Protein AF-A0A8J9TH75-F1 (afdb_monomer_lite)

Secondary structure (DSSP, 8-state):
-HHHHHHHHHHHTT-HHHHHHHHHHHHHHHHTT--SHHHHHHHHHHHHHHHHHHHHTT-HHHHHHHHHHHHHHHHHHHHHHHHTT-HHHHHHHHHHHHHHHHHHHHHHHHHT-HHHHHHHHHHTT-

Sequence (126 aa):
TCLARKAVCNCALQNLDDANRDLEFAVSHLQGNLRTMSDYRQLAECLNNIGCLSYRNGNIELAEAQFTEALECQAIVAQNSLYAGSKYSSHAASINVSVTEGNLGFLGLSKKDYDASVTLFEFAVH

Organism: Phaeodactylum tricornutum (NCBI:txid2850)

InterPro domains:
  IPR011990 Tetratricopeptide-like helical domain superfamily [G3DSA:1.25.40.10] (1-126)
  IPR011990 Tetratricopeptide-like helical domain superfamily [SSF48452] (3-76)

Structure (mmCIF, N/CA/C/O backbone):
data_AF-A0A8J9TH75-F1
#
_entry.id   AF-A0A8J9TH75-F1
#
loop_
_atom_site.group_PDB
_atom_site.id
_atom_site.type_symbol
_atom_site.label_atom_id
_atom_site.label_alt_id
_atom_site.label_comp_id
_atom_site.label_asym_id
_atom_site.label_entity_id
_atom_site.label_seq_id
_atom_site.pdbx_PDB_ins_code
_atom_site.Cartn_x
_atom_site.Cartn_y
_atom_site.Cartn_z
_atom_site.occupancy
_atom_site.B_iso_or_equiv
_atom_site.auth_seq_id
_atom_site.auth_comp_id
_atom_site.auth_asym_id
_atom_site.auth_atom_id
_atom_site.pdbx_PDB_model_num
ATOM 1 N N . THR A 1 1 ? 10.998 -7.290 -5.081 1.00 47.50 1 THR A N 1
ATOM 2 C CA . THR A 1 1 ? 10.181 -8.533 -5.037 1.00 47.50 1 THR A CA 1
ATOM 3 C C . THR A 1 1 ? 10.332 -9.362 -3.762 1.00 47.50 1 THR A C 1
ATOM 5 O O . THR A 1 1 ? 9.378 -10.048 -3.419 1.00 47.50 1 THR A O 1
ATOM 8 N N . CYS A 1 2 ? 11.462 -9.337 -3.037 1.00 53.12 2 CYS A N 1
ATOM 9 C CA . CYS A 1 2 ? 11.637 -10.179 -1.838 1.00 53.12 2 CYS A CA 1
ATOM 10 C C . CYS A 1 2 ? 10.954 -9.618 -0.567 1.00 53.12 2 CYS A C 1
ATOM 12 O O . CYS A 1 2 ? 10.321 -10.372 0.163 1.00 53.12 2 CYS A O 1
ATOM 14 N N . LEU A 1 3 ? 11.008 -8.300 -0.327 1.00 53.25 3 LEU A N 1
ATOM 15 C CA . LEU A 1 3 ? 10.578 -7.702 0.951 1.00 53.25 3 LEU A CA 1
ATOM 16 C C . LEU A 1 3 ? 9.053 -7.630 1.135 1.00 53.25 3 LEU A C 1
ATOM 18 O O . LEU A 1 3 ? 8.570 -8.032 2.185 1.00 53.25 3 LEU A O 1
ATOM 22 N N . ALA A 1 4 ? 8.282 -7.241 0.112 1.00 49.94 4 ALA A N 1
ATOM 23 C CA . ALA A 1 4 ? 6.814 -7.201 0.204 1.00 49.94 4 ALA A CA 1
ATOM 24 C C . ALA A 1 4 ? 6.201 -8.594 0.461 1.00 49.94 4 ALA A C 1
ATOM 26 O O . ALA A 1 4 ? 5.362 -8.757 1.342 1.00 49.94 4 ALA A O 1
ATOM 27 N N . ARG A 1 5 ? 6.683 -9.639 -0.233 1.00 51.88 5 ARG A N 1
ATOM 28 C CA . ARG A 1 5 ? 6.249 -11.028 0.023 1.00 51.88 5 ARG A CA 1
ATOM 29 C C . ARG A 1 5 ? 6.706 -11.529 1.395 1.00 51.88 5 ARG A C 1
ATOM 31 O O . ARG A 1 5 ? 5.948 -12.227 2.059 1.00 51.88 5 ARG A O 1
ATOM 38 N N . LYS A 1 6 ? 7.915 -11.161 1.839 1.00 55.28 6 LYS A N 1
ATOM 39 C CA . LYS A 1 6 ? 8.432 -11.503 3.175 1.00 55.28 6 LYS A CA 1
ATOM 40 C C . LYS A 1 6 ? 7.617 -10.835 4.289 1.00 55.28 6 LYS A C 1
ATOM 42 O O . LYS A 1 6 ? 7.329 -11.487 5.286 1.00 55.28 6 LYS A O 1
ATOM 47 N N . ALA A 1 7 ? 7.179 -9.593 4.094 1.00 55.97 7 ALA A N 1
ATOM 48 C CA . ALA A 1 7 ? 6.315 -8.882 5.029 1.00 55.97 7 ALA A CA 1
ATOM 49 C C . ALA A 1 7 ? 4.934 -9.539 5.159 1.00 55.97 7 ALA A C 1
ATOM 51 O O . ALA A 1 7 ? 4.473 -9.752 6.275 1.00 55.97 7 ALA A O 1
ATOM 52 N N . VAL A 1 8 ? 4.320 -9.965 4.047 1.00 57.97 8 VAL A N 1
ATOM 53 C CA . VAL A 1 8 ? 3.067 -10.747 4.075 1.00 57.97 8 VAL A CA 1
ATOM 54 C C . VAL A 1 8 ? 3.249 -12.057 4.856 1.00 57.97 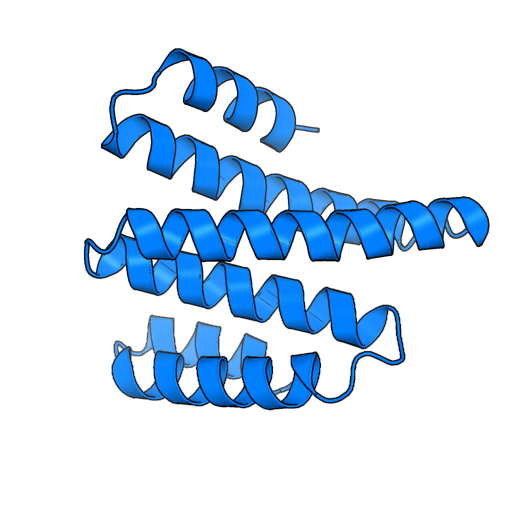8 VAL A C 1
ATOM 56 O O . VAL A 1 8 ? 2.397 -12.412 5.671 1.00 57.97 8 VAL A O 1
ATOM 59 N N . CYS A 1 9 ? 4.383 -12.748 4.685 1.00 53.38 9 CYS A N 1
ATOM 60 C CA . CYS A 1 9 ? 4.707 -13.941 5.473 1.00 53.38 9 CYS A CA 1
ATOM 61 C C . CYS A 1 9 ? 4.920 -13.631 6.967 1.00 53.38 9 CYS A C 1
ATOM 63 O O . CYS A 1 9 ? 4.433 -14.376 7.811 1.00 53.38 9 CYS A O 1
ATOM 65 N N . ASN A 1 10 ? 5.595 -12.533 7.317 1.00 54.34 10 ASN A N 1
ATOM 66 C CA . ASN A 1 10 ? 5.811 -12.142 8.716 1.00 54.34 10 ASN A CA 1
ATOM 67 C C . ASN A 1 10 ? 4.513 -11.683 9.404 1.00 54.34 10 ASN A C 1
ATOM 69 O O . ASN A 1 10 ? 4.292 -12.022 10.567 1.00 54.34 10 ASN A O 1
ATOM 73 N N . CYS A 1 11 ? 3.610 -11.017 8.673 1.00 53.75 11 CYS A N 1
ATOM 74 C CA . CYS A 1 11 ? 2.246 -10.733 9.126 1.00 53.75 11 CYS A CA 1
ATOM 75 C C . CYS A 1 11 ? 1.488 -12.018 9.487 1.00 53.75 11 CYS A C 1
ATOM 77 O O . CYS A 1 11 ? 0.804 -12.058 10.510 1.00 53.75 11 CYS A O 1
ATOM 79 N N . ALA A 1 12 ? 1.636 -13.074 8.677 1.00 54.62 12 ALA A N 1
ATOM 80 C CA . ALA A 1 12 ? 1.032 -14.381 8.933 1.00 54.62 12 ALA A CA 1
ATOM 81 C C . ALA A 1 12 ? 1.679 -15.131 10.116 1.00 54.62 12 ALA A C 1
ATOM 83 O O . ALA A 1 12 ? 1.019 -15.947 10.754 1.00 54.62 12 ALA A O 1
ATOM 84 N N . LEU A 1 13 ? 2.940 -14.82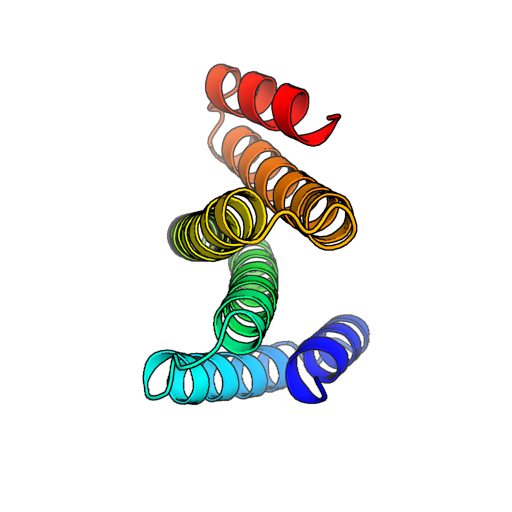9 10.443 1.00 55.97 13 LEU A N 1
ATOM 85 C CA . LEU A 1 13 ? 3.687 -15.409 11.568 1.00 55.97 13 LEU A CA 1
ATOM 86 C C . LEU A 1 13 ? 3.551 -14.613 12.884 1.00 55.97 13 LEU A C 1
ATOM 88 O O . LEU A 1 13 ? 4.254 -14.918 13.840 1.00 55.97 13 LEU A O 1
ATOM 92 N N . GLN A 1 14 ? 2.663 -13.610 12.948 1.00 62.81 14 GLN A N 1
ATOM 93 C CA . GLN A 1 14 ? 2.454 -12.704 14.097 1.00 62.81 14 GLN A CA 1
ATOM 94 C C . GLN A 1 14 ? 3.665 -11.837 14.503 1.00 62.81 14 GLN A C 1
ATOM 96 O O . GLN A 1 14 ? 3.590 -11.116 15.496 1.00 62.81 14 GLN A O 1
ATOM 101 N N . ASN A 1 15 ? 4.734 -11.800 13.705 1.00 68.00 15 ASN A N 1
ATOM 102 C CA . ASN A 1 15 ? 5.896 -10.936 13.942 1.00 68.00 15 ASN A CA 1
ATOM 103 C C . ASN A 1 15 ? 5.671 -9.557 13.299 1.00 68.00 15 ASN A C 1
ATOM 105 O O . ASN A 1 15 ? 6.297 -9.205 12.297 1.00 68.00 15 ASN A O 1
ATOM 109 N N . LEU A 1 16 ? 4.713 -8.801 13.844 1.00 67.81 16 LEU A N 1
ATOM 110 C CA . LEU A 1 16 ? 4.236 -7.540 13.257 1.00 67.81 16 LEU A CA 1
ATOM 111 C C . LEU A 1 16 ? 5.289 -6.425 13.299 1.00 67.81 16 LEU A C 1
ATOM 113 O O . LEU A 1 16 ? 5.370 -5.640 12.357 1.00 67.81 16 LEU A O 1
ATOM 117 N N . ASP A 1 17 ? 6.131 -6.398 14.334 1.00 70.75 17 ASP A N 1
ATOM 118 C CA . ASP A 1 17 ? 7.191 -5.392 14.480 1.00 70.75 17 ASP A CA 1
ATOM 119 C C . ASP A 1 17 ? 8.309 -5.578 13.445 1.00 70.75 17 ASP A C 1
ATOM 121 O O . ASP A 1 17 ? 8.765 -4.614 12.828 1.00 70.75 17 ASP A O 1
ATOM 125 N N . ASP A 1 18 ? 8.715 -6.827 13.197 1.00 72.25 18 ASP A N 1
ATOM 126 C CA . ASP A 1 18 ? 9.712 -7.144 12.170 1.00 72.25 18 ASP A CA 1
ATOM 127 C C . ASP A 1 18 ? 9.153 -6.912 10.760 1.00 72.25 18 ASP A C 1
ATOM 129 O O . ASP A 1 18 ? 9.870 -6.435 9.881 1.00 72.25 18 ASP A O 1
ATOM 133 N N . ALA A 1 19 ? 7.863 -7.203 10.541 1.00 71.56 19 ALA A N 1
ATOM 134 C CA . ALA A 1 19 ? 7.183 -6.896 9.285 1.00 71.56 19 ALA A CA 1
ATOM 135 C C . ALA A 1 19 ? 7.142 -5.384 9.016 1.00 71.56 19 ALA A C 1
ATOM 137 O O . ALA A 1 19 ? 7.488 -4.964 7.912 1.00 71.56 19 ALA A O 1
ATOM 138 N N . ASN A 1 20 ? 6.780 -4.571 10.016 1.00 73.94 20 ASN A N 1
ATOM 139 C CA . ASN A 1 20 ? 6.777 -3.113 9.891 1.00 73.94 20 ASN A CA 1
ATOM 140 C C . ASN A 1 20 ? 8.178 -2.571 9.601 1.00 73.94 20 ASN A C 1
ATOM 142 O O . ASN A 1 20 ? 8.342 -1.800 8.661 1.00 73.94 20 ASN A O 1
ATOM 146 N N . ARG A 1 21 ? 9.202 -3.026 10.333 1.00 81.19 21 ARG A N 1
ATOM 147 C CA . ARG A 1 21 ? 10.586 -2.581 10.109 1.00 81.19 21 ARG A CA 1
ATOM 148 C C . ARG A 1 21 ? 11.081 -2.910 8.697 1.00 81.19 21 ARG A C 1
ATOM 150 O O . ARG A 1 21 ? 11.691 -2.061 8.048 1.00 81.19 21 ARG A O 1
ATOM 157 N N . ASP A 1 22 ? 10.819 -4.127 8.217 1.00 78.75 22 ASP A N 1
ATOM 158 C CA . ASP A 1 22 ? 11.203 -4.546 6.863 1.00 78.75 22 ASP A CA 1
ATOM 159 C C . ASP A 1 22 ? 10.475 -3.712 5.787 1.00 78.75 22 ASP A C 1
ATOM 161 O O . ASP A 1 22 ? 11.070 -3.369 4.760 1.00 78.75 22 ASP A O 1
ATOM 165 N N . LEU A 1 23 ? 9.200 -3.372 6.016 1.00 80.25 23 LEU A N 1
ATOM 166 C CA . LEU A 1 23 ? 8.393 -2.548 5.111 1.00 80.25 23 LEU A CA 1
ATOM 167 C C . LEU A 1 23 ? 8.838 -1.081 5.098 1.00 80.25 23 LEU A C 1
ATOM 169 O O . LEU A 1 23 ? 9.021 -0.528 4.018 1.00 80.25 23 LEU A O 1
ATOM 173 N N . GLU A 1 24 ? 9.067 -0.466 6.258 1.00 83.94 24 GLU A N 1
ATOM 174 C CA . GLU A 1 24 ? 9.566 0.913 6.370 1.00 83.94 24 GLU A CA 1
ATOM 175 C C . GLU A 1 24 ? 10.927 1.073 5.683 1.00 83.94 24 GLU A C 1
ATOM 177 O O . GLU A 1 24 ? 11.151 2.024 4.929 1.00 83.94 24 GLU A O 1
ATOM 182 N N . PHE A 1 25 ? 11.822 0.097 5.869 1.00 84.56 25 PHE A N 1
ATOM 183 C CA . PHE A 1 25 ? 13.105 0.069 5.173 1.00 84.56 25 PHE A CA 1
ATOM 184 C C . PHE A 1 25 ? 12.927 -0.018 3.650 1.00 84.56 25 PHE A C 1
ATOM 186 O O . PHE A 1 25 ? 13.594 0.701 2.900 1.00 84.56 25 PHE A O 1
ATOM 193 N N . ALA A 1 26 ? 12.010 -0.871 3.178 1.00 81.50 26 ALA A N 1
ATOM 194 C CA . ALA A 1 26 ? 11.713 -1.002 1.755 1.00 81.50 26 ALA A CA 1
ATOM 195 C C . ALA A 1 26 ? 11.138 0.294 1.160 1.00 81.50 26 ALA A C 1
ATOM 197 O O . ALA A 1 26 ? 11.582 0.711 0.090 1.00 81.50 26 ALA A O 1
ATOM 198 N N . VAL A 1 27 ? 10.199 0.945 1.857 1.00 85.31 27 VAL A N 1
ATOM 199 C CA . VAL A 1 27 ? 9.605 2.228 1.446 1.00 85.31 27 VAL A CA 1
ATOM 200 C C . VAL A 1 27 ? 10.672 3.311 1.353 1.00 85.31 27 VAL A C 1
ATOM 202 O O . VAL A 1 27 ? 10.795 3.936 0.303 1.00 85.31 27 VAL A O 1
ATOM 205 N N . SER A 1 28 ? 11.504 3.473 2.386 1.00 87.00 28 SER A N 1
ATOM 206 C CA . SER A 1 28 ? 12.579 4.474 2.399 1.00 87.00 28 SER A CA 1
ATOM 207 C C . SER A 1 28 ? 13.553 4.290 1.229 1.00 87.00 28 SER A C 1
ATOM 209 O O . SER A 1 28 ? 13.904 5.251 0.539 1.00 87.00 28 SER A O 1
ATOM 211 N N . HIS A 1 29 ? 13.941 3.044 0.940 1.00 84.69 29 HIS A N 1
ATOM 212 C CA . HIS A 1 29 ? 14.814 2.743 -0.191 1.00 84.69 29 HIS A CA 1
ATOM 213 C C . HIS A 1 29 ? 14.138 3.015 -1.545 1.00 84.69 29 HIS A C 1
ATOM 215 O O . HIS A 1 29 ? 14.784 3.521 -2.465 1.00 84.69 29 HIS A O 1
ATOM 221 N N . LEU A 1 30 ? 12.854 2.669 -1.690 1.00 83.06 30 LEU A N 1
ATOM 222 C CA . LEU A 1 30 ? 12.098 2.878 -2.926 1.00 83.06 30 LEU A CA 1
ATOM 223 C C . LEU A 1 30 ? 11.849 4.363 -3.188 1.00 83.06 30 LEU A C 1
ATOM 225 O O . LEU A 1 30 ? 12.177 4.822 -4.276 1.00 83.06 30 LEU A O 1
ATOM 229 N N . GLN A 1 31 ? 11.366 5.124 -2.201 1.00 83.62 31 GLN A N 1
ATOM 230 C CA . GLN A 1 31 ? 11.142 6.571 -2.315 1.00 83.62 31 GLN A CA 1
ATOM 231 C C . GLN A 1 31 ? 12.434 7.325 -2.671 1.00 83.62 31 GLN A C 1
ATOM 233 O O . GLN A 1 31 ? 12.407 8.250 -3.480 1.00 83.62 31 GLN A O 1
ATOM 238 N N . GLY A 1 32 ? 13.587 6.889 -2.149 1.00 81.19 32 GLY A N 1
ATOM 239 C CA . GLY A 1 32 ? 14.893 7.453 -2.506 1.00 81.19 32 GLY A CA 1
ATOM 240 C C . GLY A 1 32 ? 15.396 7.108 -3.917 1.00 81.19 32 GLY A C 1
ATOM 241 O O . GLY A 1 32 ? 16.394 7.676 -4.359 1.00 81.19 32 GLY A O 1
ATOM 242 N N . ASN A 1 33 ? 14.756 6.173 -4.632 1.00 80.44 33 ASN A N 1
ATOM 243 C CA . ASN A 1 33 ? 15.221 5.660 -5.926 1.00 80.44 33 ASN A CA 1
ATOM 244 C C . ASN A 1 33 ? 14.072 5.256 -6.877 1.00 80.44 33 ASN A C 1
ATOM 246 O O . ASN A 1 33 ? 14.167 4.250 -7.581 1.00 80.44 33 ASN A O 1
ATOM 250 N N . LEU A 1 34 ? 13.002 6.051 -6.958 1.00 84.62 34 LEU A N 1
ATOM 251 C CA . LEU A 1 34 ? 11.922 5.824 -7.928 1.00 84.62 34 LEU A CA 1
ATOM 252 C C . LEU A 1 34 ? 12.421 6.080 -9.358 1.00 84.62 34 LEU A C 1
ATOM 254 O O . LEU A 1 34 ? 12.571 7.225 -9.782 1.00 84.62 34 LEU A O 1
ATOM 258 N N . ARG A 1 35 ? 12.704 5.008 -10.110 1.00 82.69 35 ARG A N 1
ATOM 259 C CA . ARG A 1 35 ? 13.241 5.099 -11.483 1.00 82.69 35 ARG A CA 1
ATOM 260 C C . ARG A 1 35 ? 12.383 4.383 -12.512 1.00 82.69 35 ARG A C 1
ATOM 262 O O . ARG A 1 35 ? 12.408 4.737 -13.687 1.00 82.69 35 ARG A O 1
ATOM 269 N N . THR A 1 36 ? 11.647 3.362 -12.092 1.00 85.38 36 THR A N 1
ATOM 270 C CA . THR A 1 36 ? 10.889 2.485 -12.983 1.00 85.38 36 THR A CA 1
ATOM 271 C C . THR A 1 36 ? 9.458 2.305 -12.493 1.00 85.38 36 THR A C 1
ATOM 273 O O . THR A 1 36 ? 9.176 2.390 -11.301 1.00 85.38 36 THR A O 1
ATOM 276 N N . MET A 1 37 ? 8.539 1.958 -13.398 1.00 84.75 37 MET A N 1
ATOM 277 C CA . MET A 1 37 ? 7.164 1.589 -13.020 1.00 84.75 37 MET A CA 1
ATOM 278 C C . MET A 1 37 ? 7.112 0.369 -12.086 1.00 84.75 37 MET A C 1
ATOM 280 O O . MET A 1 37 ? 6.156 0.196 -11.334 1.00 84.75 37 MET A O 1
ATOM 284 N N . SER A 1 38 ? 8.153 -0.471 -12.103 1.00 83.31 38 SER A N 1
ATOM 285 C CA . SER A 1 38 ? 8.296 -1.568 -11.146 1.00 83.31 38 SER A CA 1
ATOM 286 C C . SER A 1 38 ? 8.563 -1.063 -9.728 1.00 83.31 38 SER A C 1
ATOM 288 O O . SER A 1 38 ? 8.155 -1.720 -8.772 1.00 83.31 38 SER A O 1
ATOM 290 N N . ASP A 1 39 ? 9.232 0.078 -9.570 1.00 85.25 39 ASP A N 1
ATOM 291 C CA . ASP A 1 39 ? 9.501 0.670 -8.256 1.00 85.25 39 ASP A CA 1
ATOM 292 C C . ASP A 1 39 ? 8.215 1.246 -7.667 1.00 85.25 39 ASP A C 1
ATOM 294 O O . ASP A 1 39 ? 7.879 0.925 -6.533 1.00 85.25 39 ASP A O 1
ATOM 298 N N . TYR A 1 40 ? 7.427 1.966 -8.474 1.00 85.69 40 TYR A N 1
ATOM 299 C CA . TYR A 1 40 ? 6.101 2.457 -8.074 1.00 85.69 40 TYR A CA 1
ATOM 300 C C . TYR A 1 40 ? 5.148 1.323 -7.679 1.00 85.69 40 TYR A C 1
ATOM 302 O O . TYR A 1 40 ? 4.465 1.418 -6.663 1.00 85.69 40 TYR A O 1
ATOM 310 N N . ARG A 1 41 ? 5.131 0.214 -8.433 1.00 84.12 41 ARG A N 1
ATOM 311 C CA . ARG A 1 41 ? 4.311 -0.956 -8.075 1.00 84.12 41 ARG A CA 1
ATOM 312 C C . ARG A 1 41 ? 4.739 -1.566 -6.738 1.00 84.12 41 ARG A C 1
ATOM 314 O O . ARG A 1 41 ? 3.890 -1.884 -5.915 1.00 84.12 41 ARG A O 1
ATOM 321 N N . GLN A 1 42 ? 6.044 -1.722 -6.523 1.00 84.50 42 GLN A N 1
ATOM 322 C CA . GLN A 1 42 ? 6.572 -2.272 -5.271 1.00 84.50 42 GLN A CA 1
ATOM 323 C C . GLN A 1 42 ? 6.328 -1.337 -4.085 1.00 84.50 42 GLN A C 1
ATOM 325 O O . GLN A 1 42 ? 6.050 -1.817 -2.988 1.00 84.50 42 GLN A O 1
ATOM 330 N N . LEU A 1 43 ? 6.408 -0.024 -4.305 1.00 87.62 43 LEU A N 1
ATOM 331 C CA . LEU A 1 43 ? 6.105 0.978 -3.293 1.00 87.62 43 LEU A CA 1
ATOM 332 C C . LEU A 1 43 ? 4.632 0.886 -2.884 1.00 87.62 43 LEU A C 1
ATOM 334 O O . LEU A 1 43 ? 4.354 0.723 -1.700 1.00 87.62 43 LEU A O 1
ATOM 338 N N . ALA A 1 44 ? 3.709 0.850 -3.850 1.00 87.56 44 ALA A N 1
ATOM 339 C CA . ALA A 1 44 ? 2.280 0.690 -3.583 1.00 87.56 44 ALA A CA 1
ATOM 340 C C . ALA A 1 44 ? 1.959 -0.573 -2.764 1.00 87.56 44 ALA A C 1
ATOM 342 O O . ALA A 1 44 ? 1.167 -0.522 -1.828 1.00 87.56 44 ALA A O 1
ATOM 343 N N . GLU A 1 45 ? 2.592 -1.709 -3.078 1.00 85.12 45 GLU A N 1
ATOM 344 C CA . GLU A 1 45 ? 2.428 -2.946 -2.302 1.00 85.12 45 GLU A CA 1
ATOM 345 C C . GLU A 1 45 ? 2.929 -2.798 -0.857 1.00 85.12 45 GLU A C 1
ATOM 347 O O . GLU A 1 45 ? 2.286 -3.286 0.074 1.00 85.12 45 GLU A O 1
ATOM 352 N N . CYS A 1 46 ? 4.068 -2.128 -0.651 1.00 85.19 46 CYS A N 1
ATOM 353 C CA . CYS A 1 46 ? 4.603 -1.905 0.692 1.00 85.19 46 CYS A CA 1
ATOM 354 C C . CYS A 1 46 ? 3.689 -0.985 1.507 1.00 85.19 46 CYS A C 1
ATOM 356 O O . CYS A 1 46 ? 3.332 -1.336 2.628 1.00 85.19 46 CYS A O 1
ATOM 358 N N . LEU A 1 47 ? 3.255 0.131 0.920 1.00 89.75 47 LEU A N 1
ATOM 359 C CA . LEU A 1 47 ? 2.341 1.091 1.540 1.00 89.75 47 LEU A CA 1
ATOM 360 C C . LEU A 1 47 ? 1.006 0.429 1.919 1.00 89.75 47 LEU A C 1
ATOM 362 O O . LEU A 1 47 ? 0.543 0.578 3.045 1.00 89.75 47 LEU A O 1
ATOM 366 N N . ASN A 1 48 ? 0.434 -0.403 1.042 1.00 87.44 48 ASN A N 1
ATOM 367 C CA . ASN A 1 48 ? -0.802 -1.132 1.341 1.00 87.44 48 ASN A CA 1
ATOM 368 C C . ASN A 1 48 ? -0.633 -2.082 2.546 1.00 87.44 48 ASN A C 1
ATOM 370 O O . ASN A 1 48 ? -1.493 -2.162 3.421 1.00 87.44 48 ASN A O 1
ATOM 374 N N . ASN A 1 49 ? 0.511 -2.765 2.647 1.00 85.00 49 ASN A N 1
ATOM 375 C CA . ASN A 1 49 ? 0.801 -3.630 3.792 1.00 85.00 49 ASN A CA 1
ATOM 376 C C . ASN A 1 49 ? 1.000 -2.839 5.098 1.00 85.00 49 ASN A C 1
ATOM 378 O O . ASN A 1 49 ? 0.493 -3.264 6.139 1.00 85.00 49 ASN A O 1
ATOM 382 N N . ILE A 1 50 ? 1.685 -1.689 5.055 1.00 88.12 50 ILE A N 1
ATOM 383 C CA . ILE A 1 50 ? 1.821 -0.790 6.216 1.00 88.12 50 ILE A CA 1
ATOM 384 C C . ILE A 1 50 ? 0.447 -0.247 6.624 1.00 88.12 50 ILE A C 1
ATOM 386 O O . ILE A 1 50 ? 0.143 -0.190 7.816 1.00 88.12 50 ILE A O 1
ATOM 390 N N . GLY A 1 51 ? -0.413 0.093 5.660 1.00 87.75 51 GLY A N 1
ATOM 391 C CA . GLY A 1 51 ? -1.786 0.523 5.913 1.00 87.75 51 GLY A CA 1
ATOM 392 C C . GLY A 1 51 ? -2.595 -0.540 6.658 1.00 87.75 51 GLY A C 1
ATOM 393 O O . GLY A 1 51 ? -3.185 -0.255 7.700 1.00 87.75 51 GLY A O 1
ATOM 394 N N . CYS A 1 52 ? -2.530 -1.799 6.213 1.00 84.75 52 CYS A N 1
ATOM 395 C CA . CYS A 1 52 ? -3.156 -2.930 6.904 1.00 84.75 52 CYS A CA 1
ATOM 396 C C . CYS A 1 52 ? -2.628 -3.121 8.335 1.00 84.75 52 CYS A C 1
ATOM 398 O O . CYS A 1 52 ? -3.410 -3.363 9.258 1.00 84.75 52 CYS A O 1
ATOM 400 N N . LEU A 1 53 ? -1.312 -3.018 8.543 1.00 84.19 53 LEU A N 1
ATOM 401 C CA . LEU A 1 53 ? -0.703 -3.121 9.874 1.00 84.19 53 LEU A CA 1
ATOM 402 C C . LEU A 1 53 ? -1.119 -1.959 10.784 1.00 84.19 53 LEU A C 1
ATOM 404 O O . LEU A 1 53 ? -1.470 -2.178 11.942 1.00 84.19 53 LEU A O 1
ATOM 408 N N . SER A 1 54 ? -1.160 -0.743 10.244 1.00 85.88 54 SER A N 1
ATOM 409 C CA . SER A 1 54 ? -1.592 0.464 10.954 1.00 85.88 54 SER A CA 1
ATOM 410 C C . SER A 1 54 ? -3.055 0.371 11.373 1.00 85.88 54 SER A C 1
ATOM 412 O O . SER A 1 54 ? -3.372 0.624 12.534 1.00 85.88 54 SER A O 1
ATOM 414 N N . TYR A 1 55 ? -3.926 -0.097 10.476 1.00 83.25 55 TYR A N 1
ATOM 415 C CA . TYR A 1 55 ? -5.334 -0.349 10.772 1.00 83.25 55 TYR A CA 1
ATOM 416 C C . TYR A 1 55 ? -5.496 -1.373 11.901 1.00 83.25 55 TYR A C 1
ATOM 418 O O . TYR A 1 55 ? -6.226 -1.133 12.862 1.00 83.25 55 TYR A O 1
ATOM 426 N N . ARG A 1 56 ? -4.758 -2.490 11.840 1.00 82.38 56 ARG A N 1
ATOM 427 C CA . ARG A 1 56 ? -4.767 -3.513 12.900 1.00 82.38 56 ARG A CA 1
ATOM 428 C C . ARG A 1 56 ? -4.274 -2.992 14.248 1.00 82.38 56 ARG A C 1
ATOM 430 O O . ARG A 1 56 ? -4.751 -3.467 15.275 1.00 82.38 56 ARG A O 1
ATOM 437 N N . ASN A 1 57 ? -3.357 -2.030 14.241 1.00 83.50 57 ASN A N 1
ATOM 438 C CA . ASN A 1 57 ? -2.860 -1.368 15.445 1.00 83.50 57 ASN A CA 1
ATOM 439 C C . ASN A 1 57 ? -3.764 -0.215 15.922 1.00 83.50 57 ASN A C 1
ATOM 441 O O . ASN A 1 57 ? -3.443 0.426 16.918 1.00 83.50 57 ASN A O 1
ATOM 445 N N . GLY A 1 58 ? -4.886 0.052 15.243 1.00 86.31 58 GLY A N 1
ATOM 446 C CA . GLY A 1 58 ? -5.818 1.129 15.587 1.00 86.31 58 GLY A CA 1
ATOM 447 C C . GLY A 1 58 ? -5.382 2.524 15.126 1.00 86.31 58 GLY A C 1
ATOM 448 O O . GLY A 1 58 ? -6.068 3.497 15.424 1.00 86.31 58 GLY A O 1
ATOM 449 N N . ASN A 1 59 ? -4.284 2.633 14.374 1.00 90.44 59 ASN A N 1
ATOM 450 C CA . ASN A 1 59 ? -3.781 3.890 13.819 1.00 90.44 59 ASN A CA 1
ATOM 451 C C . ASN A 1 59 ? -4.485 4.186 12.490 1.00 90.44 59 ASN A C 1
ATOM 453 O O . ASN A 1 59 ? -3.919 4.001 11.408 1.00 90.44 59 ASN A O 1
ATOM 457 N N . ILE A 1 60 ? -5.746 4.602 12.580 1.00 88.31 60 ILE A N 1
ATOM 458 C CA . ILE A 1 60 ? -6.638 4.787 11.430 1.00 88.31 60 ILE A CA 1
ATOM 459 C C . ILE A 1 60 ? -6.132 5.889 10.489 1.00 88.31 60 ILE A C 1
ATOM 461 O O . ILE A 1 60 ? -6.156 5.718 9.273 1.00 88.31 60 ILE A O 1
ATOM 465 N N . GLU A 1 61 ? -5.625 6.993 11.028 1.00 90.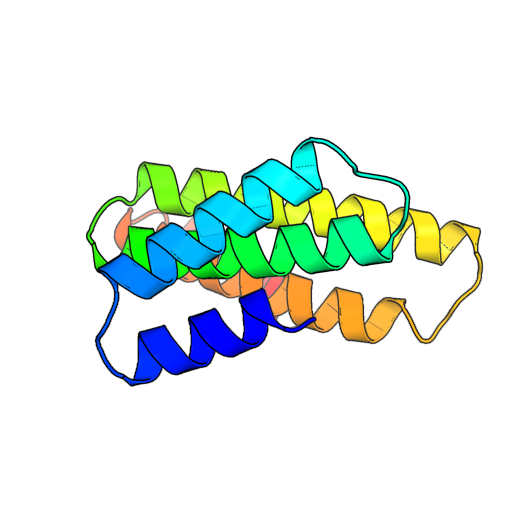88 61 GLU A N 1
ATOM 466 C CA . GLU A 1 61 ? -5.121 8.127 10.246 1.00 90.88 61 GLU A CA 1
ATOM 467 C C . GLU A 1 61 ? -3.877 7.737 9.446 1.00 90.88 61 GLU A C 1
ATOM 469 O O . GLU A 1 61 ? -3.736 8.092 8.276 1.00 90.88 61 GLU A O 1
ATOM 474 N N . LEU A 1 62 ? -2.986 6.953 10.062 1.00 88.75 62 LEU A N 1
ATOM 475 C CA . LEU A 1 62 ? -1.810 6.441 9.371 1.00 88.75 62 LEU A CA 1
ATOM 476 C C . LEU A 1 62 ? -2.226 5.459 8.277 1.00 88.75 62 LEU A C 1
ATOM 478 O O . LEU A 1 62 ? -1.733 5.562 7.160 1.00 88.75 62 LEU A O 1
ATOM 482 N N . ALA A 1 63 ? -3.156 4.547 8.565 1.00 87.31 63 ALA A N 1
ATOM 483 C CA . ALA A 1 63 ? -3.639 3.588 7.577 1.00 87.31 63 ALA A CA 1
ATOM 484 C C . ALA A 1 63 ? -4.207 4.277 6.328 1.00 87.31 63 ALA A C 1
ATOM 486 O O . ALA A 1 63 ? -3.844 3.918 5.211 1.00 87.31 63 ALA A O 1
ATOM 487 N N . GLU A 1 64 ? -5.029 5.309 6.516 1.00 89.56 64 GLU A N 1
ATOM 488 C CA . GLU A 1 64 ? -5.577 6.112 5.422 1.00 89.56 64 GLU A CA 1
ATOM 489 C C . GLU A 1 64 ? -4.491 6.785 4.583 1.00 89.56 64 GLU A C 1
ATOM 491 O O . GLU A 1 64 ? -4.536 6.710 3.354 1.00 89.56 64 GLU A O 1
ATOM 496 N N . ALA A 1 65 ? -3.498 7.403 5.231 1.00 92.94 65 ALA A N 1
ATOM 497 C CA . ALA A 1 65 ? -2.396 8.053 4.530 1.00 92.94 65 ALA A CA 1
ATOM 498 C C . ALA A 1 65 ? -1.621 7.052 3.658 1.00 92.94 65 ALA A C 1
ATOM 500 O O . ALA A 1 65 ? -1.353 7.325 2.490 1.00 92.94 65 ALA A O 1
ATOM 501 N N . GLN A 1 66 ? -1.332 5.862 4.196 1.00 92.81 66 GLN A N 1
ATOM 502 C CA . GLN A 1 66 ? -0.613 4.815 3.470 1.00 92.81 66 GLN A CA 1
ATOM 503 C C . GLN A 1 66 ? -1.431 4.245 2.301 1.00 92.81 66 GLN A C 1
ATOM 505 O O . GLN A 1 66 ? -0.894 4.042 1.213 1.00 92.81 66 GLN A O 1
ATOM 510 N N . PHE A 1 67 ? -2.735 4.011 2.482 1.00 88.19 67 PHE A N 1
ATOM 511 C CA . PHE A 1 67 ? -3.594 3.556 1.385 1.00 88.19 67 PHE A CA 1
ATOM 512 C C . PHE A 1 67 ? -3.757 4.617 0.292 1.00 88.19 67 PHE A C 1
ATOM 514 O O . PHE A 1 67 ? -3.767 4.280 -0.891 1.00 88.19 67 PHE A O 1
ATOM 521 N N . THR A 1 68 ? -3.829 5.894 0.667 1.00 91.38 68 THR A N 1
ATOM 522 C CA . THR A 1 68 ? -3.925 7.002 -0.292 1.00 91.38 68 THR A CA 1
ATOM 523 C C . THR A 1 68 ? -2.651 7.119 -1.127 1.00 91.38 68 THR A C 1
ATOM 525 O O . THR A 1 68 ? -2.721 7.148 -2.353 1.00 91.38 68 THR A O 1
ATOM 528 N N . GLU A 1 69 ? -1.475 7.077 -0.494 1.00 92.62 69 GLU A N 1
ATOM 529 C CA . GLU A 1 69 ? -0.192 7.101 -1.212 1.00 92.62 69 GLU A CA 1
ATOM 530 C C . GLU A 1 69 ? -0.021 5.861 -2.118 1.00 92.62 69 GLU A C 1
ATOM 532 O O . GLU A 1 69 ? 0.522 5.942 -3.226 1.00 92.62 69 GLU A O 1
ATOM 537 N N . ALA A 1 70 ? -0.543 4.700 -1.697 1.00 89.69 70 ALA A N 1
ATOM 538 C CA . ALA A 1 70 ? -0.558 3.497 -2.526 1.00 89.69 70 ALA A CA 1
ATOM 539 C C . ALA A 1 70 ? -1.410 3.677 -3.797 1.00 89.69 70 ALA A C 1
ATOM 541 O O . ALA A 1 70 ? -0.963 3.280 -4.879 1.00 89.69 70 ALA A O 1
ATOM 542 N N . LEU A 1 71 ? -2.589 4.306 -3.689 1.00 88.00 71 LEU A N 1
ATOM 543 C CA . LEU A 1 71 ? -3.438 4.633 -4.842 1.00 88.00 71 LEU A CA 1
ATOM 544 C C . LEU A 1 71 ? -2.748 5.600 -5.804 1.00 88.00 71 LEU A C 1
ATOM 546 O O . LEU A 1 71 ? -2.793 5.391 -7.016 1.00 88.00 71 LEU A O 1
ATOM 550 N N . GLU A 1 72 ? -2.060 6.621 -5.294 1.00 90.00 72 GLU A N 1
ATOM 551 C CA . GLU A 1 72 ? -1.308 7.563 -6.132 1.00 90.00 72 GLU A CA 1
ATOM 552 C C . GLU A 1 72 ? -0.215 6.848 -6.939 1.00 90.00 72 GLU A C 1
ATOM 554 O O . GLU A 1 72 ? -0.094 7.036 -8.155 1.00 90.00 72 GLU A O 1
ATOM 559 N N . CYS A 1 73 ? 0.534 5.946 -6.298 1.00 86.88 73 CYS A N 1
ATOM 560 C CA . CYS A 1 73 ? 1.538 5.125 -6.974 1.00 86.88 73 CYS A CA 1
ATOM 561 C C . CYS A 1 73 ? 0.920 4.241 -8.069 1.00 86.88 73 CYS A C 1
ATOM 563 O O . CYS A 1 73 ? 1.470 4.117 -9.168 1.00 86.88 73 CYS A O 1
ATOM 565 N N . GLN A 1 74 ? -0.231 3.628 -7.792 1.00 85.88 74 GLN A N 1
ATOM 566 C CA . GLN A 1 74 ? -0.943 2.790 -8.757 1.00 85.88 74 GLN A CA 1
ATOM 567 C C . GLN A 1 74 ? -1.500 3.615 -9.927 1.00 85.88 74 GLN A C 1
ATOM 569 O O . GLN A 1 74 ? -1.398 3.177 -11.077 1.00 85.88 74 GLN A O 1
ATOM 574 N N . ALA A 1 75 ? -1.993 4.829 -9.671 1.00 84.75 75 ALA A N 1
ATOM 575 C CA . ALA A 1 75 ? -2.452 5.759 -10.698 1.00 84.75 75 ALA A CA 1
ATOM 576 C C . ALA A 1 75 ? -1.316 6.158 -11.654 1.00 84.75 75 ALA A C 1
ATOM 578 O O . ALA A 1 75 ? -1.514 6.169 -12.871 1.00 84.75 75 ALA A O 1
ATOM 579 N N . ILE A 1 76 ? -0.106 6.399 -11.135 1.00 86.06 76 ILE A N 1
ATOM 580 C CA . ILE A 1 76 ? 1.090 6.664 -11.953 1.00 86.06 76 ILE A CA 1
ATOM 581 C C . ILE A 1 76 ? 1.386 5.475 -12.883 1.00 86.06 76 ILE A C 1
ATOM 583 O O . ILE A 1 76 ? 1.601 5.655 -14.086 1.00 86.06 76 ILE A O 1
ATOM 587 N N . VAL A 1 77 ? 1.347 4.247 -12.355 1.00 83.25 77 VAL A N 1
ATOM 588 C CA . VAL A 1 77 ? 1.585 3.019 -13.137 1.00 83.25 77 VAL A CA 1
ATOM 589 C C . VAL A 1 77 ? 0.506 2.809 -14.207 1.00 83.25 77 VAL A C 1
ATOM 591 O O . VAL A 1 77 ? 0.822 2.406 -15.334 1.00 83.25 77 VAL A O 1
ATOM 594 N N . ALA A 1 78 ? -0.758 3.087 -13.879 1.00 77.19 78 ALA A N 1
ATOM 595 C CA . ALA A 1 78 ? -1.883 2.967 -14.801 1.00 77.19 78 ALA A CA 1
ATOM 596 C C . ALA A 1 78 ? -1.785 3.985 -15.945 1.00 77.19 78 ALA A C 1
ATOM 598 O O . ALA A 1 78 ? -1.858 3.602 -17.114 1.00 77.19 78 ALA A O 1
ATOM 599 N N . GLN A 1 79 ? -1.523 5.257 -15.631 1.00 77.62 79 GLN A N 1
ATOM 600 C CA . GLN A 1 79 ? -1.332 6.303 -16.638 1.00 77.62 79 GLN A CA 1
ATOM 601 C C . GLN A 1 79 ? -0.174 5.959 -17.578 1.00 77.62 79 GLN A C 1
ATOM 603 O O . G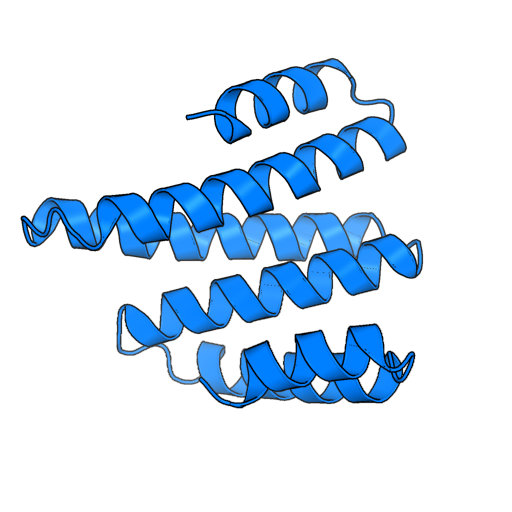LN A 1 79 ? -0.345 5.984 -18.795 1.00 77.62 79 GLN A O 1
ATOM 608 N N . ASN A 1 80 ? 0.979 5.541 -17.044 1.00 76.38 80 ASN A N 1
ATOM 609 C CA . ASN A 1 80 ? 2.122 5.148 -17.872 1.00 76.38 80 ASN A CA 1
ATOM 610 C C . ASN A 1 80 ? 1.799 3.961 -18.800 1.00 76.38 80 ASN A C 1
ATOM 612 O O . ASN A 1 80 ? 2.186 3.954 -19.968 1.00 76.38 80 ASN A O 1
ATOM 616 N N . SER A 1 81 ? 1.029 2.988 -18.308 1.00 68.00 81 SER A N 1
ATOM 617 C CA . SER A 1 81 ? 0.601 1.820 -19.087 1.00 68.00 81 SER A CA 1
ATOM 618 C C . SER A 1 81 ? -0.316 2.176 -20.257 1.00 68.00 81 SER A C 1
ATOM 620 O O . SER A 1 81 ? -0.206 1.561 -21.320 1.00 68.00 81 SER A O 1
ATOM 622 N N . LEU A 1 82 ? -1.187 3.175 -20.075 1.00 64.44 82 LEU A N 1
ATOM 623 C CA . LEU A 1 82 ? -2.061 3.696 -21.129 1.00 64.44 82 LEU A CA 1
ATOM 624 C C . LEU A 1 82 ? -1.249 4.374 -22.239 1.00 64.44 82 LEU A C 1
ATOM 626 O O . LEU A 1 82 ? -1.514 4.132 -23.415 1.00 64.44 82 LEU A O 1
ATOM 630 N N . TYR A 1 83 ? -0.210 5.139 -21.884 1.00 62.19 83 TYR A N 1
ATOM 631 C CA . TYR A 1 83 ? 0.714 5.727 -22.863 1.00 62.19 83 TYR A CA 1
ATOM 632 C C . TYR A 1 83 ? 1.563 4.675 -23.592 1.00 62.19 83 TYR A C 1
ATOM 634 O O . TYR A 1 83 ? 1.864 4.838 -24.772 1.00 62.19 83 TYR A O 1
ATOM 642 N N . ALA A 1 84 ? 1.935 3.586 -22.915 1.00 62.44 84 ALA A N 1
ATOM 643 C CA . ALA A 1 84 ? 2.776 2.528 -23.475 1.00 62.44 84 ALA A CA 1
ATOM 644 C C . ALA A 1 84 ? 2.006 1.454 -24.278 1.00 62.44 84 ALA A C 1
ATOM 646 O O . ALA A 1 84 ? 2.627 0.535 -24.810 1.00 62.44 84 ALA A O 1
ATOM 647 N N . GLY A 1 85 ? 0.669 1.526 -24.361 1.00 57.50 85 GLY A N 1
ATOM 648 C CA . GLY A 1 85 ? -0.160 0.584 -25.132 1.00 57.50 85 GLY A CA 1
ATOM 649 C C . GLY A 1 85 ? -0.174 -0.861 -24.601 1.00 57.50 85 GLY A C 1
ATOM 650 O O . GLY A 1 85 ? -0.551 -1.789 -25.318 1.00 57.50 85 GLY A O 1
ATOM 651 N N . SER A 1 86 ? 0.243 -1.084 -23.351 1.00 56.28 86 SER A N 1
ATOM 652 C CA . SER A 1 86 ? 0.401 -2.419 -22.762 1.00 56.28 86 SER A CA 1
ATOM 653 C C . SER A 1 86 ? -0.888 -2.888 -22.073 1.00 56.28 86 SER A C 1
ATOM 655 O O . SER A 1 86 ? -1.233 -2.449 -20.978 1.00 56.28 86 SER A O 1
ATOM 657 N N . LYS A 1 87 ? -1.587 -3.849 -22.690 1.00 50.47 87 LYS A N 1
ATOM 658 C CA . LYS A 1 87 ? -2.841 -4.446 -22.180 1.00 50.47 87 LYS A CA 1
ATOM 659 C C . LYS A 1 87 ? -2.651 -5.380 -20.969 1.00 50.47 87 LYS A C 1
ATOM 661 O O . LYS A 1 87 ? -3.614 -5.722 -20.296 1.00 50.47 87 LYS A O 1
ATOM 666 N N . TYR A 1 88 ? -1.421 -5.819 -20.688 1.00 47.22 88 TYR A N 1
ATOM 667 C CA . TYR A 1 88 ? -1.124 -6.736 -19.574 1.00 47.22 88 TYR A CA 1
ATOM 668 C C . TYR A 1 88 ? -0.853 -6.011 -18.254 1.00 47.22 88 TYR A C 1
ATOM 670 O O . TYR A 1 88 ? -1.081 -6.569 -17.183 1.00 47.22 88 TYR A O 1
ATOM 678 N N . SER A 1 89 ? -0.405 -4.755 -18.309 1.00 53.50 89 SER A N 1
ATOM 679 C CA . SER A 1 89 ? -0.199 -3.942 -17.111 1.00 53.50 89 SER A CA 1
ATOM 680 C C . SER A 1 89 ? -1.496 -3.345 -16.564 1.00 53.50 89 SER A C 1
ATOM 682 O O . SER A 1 89 ? -1.522 -3.005 -15.386 1.00 53.50 89 SER A O 1
ATOM 684 N N . SER A 1 90 ? -2.576 -3.298 -17.354 1.00 57.47 90 SER A N 1
ATOM 685 C CA . SER A 1 90 ? -3.876 -2.788 -16.905 1.00 57.47 90 SER A CA 1
ATOM 686 C C . SER A 1 90 ? -4.603 -3.731 -15.942 1.00 57.47 90 SER A C 1
ATOM 688 O O . SER A 1 90 ? -5.224 -3.247 -15.009 1.00 57.47 90 SER A O 1
ATOM 690 N N . HIS A 1 91 ? -4.499 -5.058 -16.105 1.00 60.44 91 HIS A N 1
ATOM 691 C CA . HIS A 1 91 ? -5.235 -6.009 -15.253 1.00 60.44 91 HIS A CA 1
ATOM 692 C C . HIS A 1 91 ? -4.578 -6.243 -13.882 1.00 60.44 91 HIS A C 1
ATOM 694 O O . HIS A 1 91 ? -5.251 -6.288 -12.862 1.00 60.44 91 HIS A O 1
ATOM 700 N N . ALA A 1 92 ? -3.246 -6.353 -13.820 1.00 59.38 92 ALA A N 1
ATOM 701 C CA . ALA A 1 92 ? -2.556 -6.437 -12.527 1.00 59.38 92 ALA A CA 1
ATOM 702 C C . ALA A 1 92 ? -2.605 -5.101 -11.762 1.00 59.38 92 ALA A C 1
ATOM 704 O O . ALA A 1 92 ? -2.652 -5.097 -10.535 1.00 59.38 92 ALA A O 1
ATOM 705 N N . ALA A 1 93 ? -2.601 -3.969 -12.480 1.00 61.81 93 ALA A N 1
ATOM 706 C CA . ALA A 1 93 ? -2.838 -2.666 -11.869 1.00 61.81 93 ALA A CA 1
ATOM 707 C C . ALA A 1 93 ? -4.275 -2.551 -11.345 1.00 61.81 93 ALA A C 1
ATOM 709 O O . ALA A 1 93 ? -4.432 -2.085 -10.224 1.00 61.81 93 ALA A O 1
ATOM 710 N N . SER A 1 94 ? -5.285 -3.029 -12.089 1.00 70.06 94 SER A N 1
ATOM 711 C CA . SER A 1 94 ? -6.679 -2.984 -11.629 1.00 70.06 94 SER A CA 1
ATOM 712 C C . SER A 1 94 ? -6.876 -3.800 -10.355 1.00 70.06 94 SER A C 1
ATOM 714 O O . SER A 1 94 ? -7.362 -3.250 -9.384 1.00 70.06 94 SER A O 1
ATOM 716 N N . ILE A 1 95 ? -6.371 -5.039 -10.284 1.00 73.12 95 ILE A N 1
ATOM 717 C CA . ILE A 1 95 ? -6.496 -5.873 -9.071 1.00 73.12 95 ILE A CA 1
ATOM 718 C C . ILE A 1 95 ? -5.886 -5.190 -7.838 1.00 73.12 95 ILE A C 1
ATOM 720 O O . ILE A 1 95 ? -6.482 -5.206 -6.763 1.00 73.12 95 ILE A O 1
ATOM 724 N N . ASN A 1 96 ? -4.693 -4.600 -7.968 1.00 75.56 96 ASN A N 1
ATOM 725 C CA . ASN A 1 96 ? -4.047 -3.931 -6.837 1.00 75.56 96 ASN A CA 1
ATOM 726 C C . ASN A 1 96 ? -4.807 -2.667 -6.401 1.00 75.56 96 ASN A C 1
ATOM 728 O O . ASN A 1 96 ? 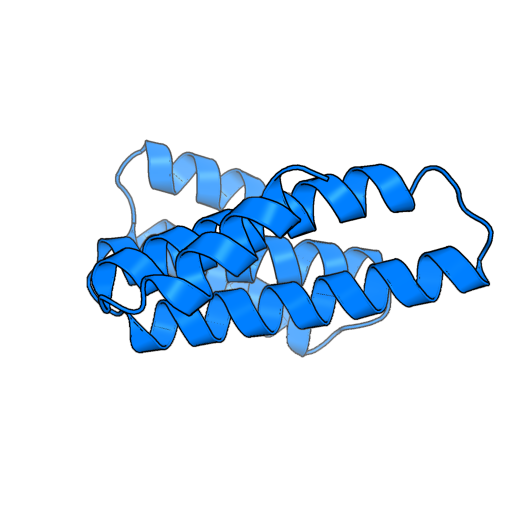-4.893 -2.419 -5.200 1.00 75.56 96 ASN A O 1
ATOM 732 N N . VAL A 1 97 ? -5.381 -1.924 -7.354 1.00 82.12 97 VAL A N 1
ATOM 733 C CA . VAL A 1 97 ? -6.275 -0.786 -7.085 1.00 82.12 97 VAL A CA 1
ATOM 734 C C . VAL A 1 97 ? -7.519 -1.253 -6.340 1.00 82.12 97 VAL A C 1
ATOM 736 O O . VAL A 1 97 ? -7.775 -0.751 -5.249 1.00 82.12 97 VAL A O 1
ATOM 739 N N . SER A 1 98 ? -8.199 -2.293 -6.829 1.00 82.38 98 SER A N 1
ATOM 740 C CA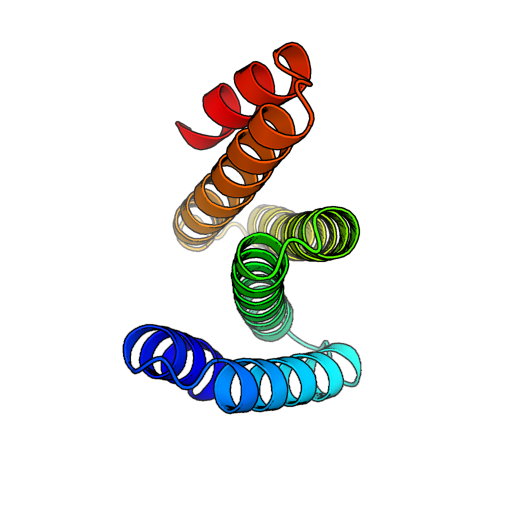 . SER A 1 98 ? -9.401 -2.846 -6.200 1.00 82.38 98 SER A CA 1
ATOM 741 C C . SER A 1 98 ? -9.163 -3.247 -4.739 1.00 82.38 98 SER A C 1
ATOM 743 O O . SER A 1 98 ? -9.987 -2.992 -3.861 1.00 82.38 98 SER A O 1
ATOM 745 N N . VAL A 1 99 ? -8.008 -3.856 -4.442 1.00 83.75 99 VAL A N 1
ATOM 746 C CA . VAL A 1 99 ? -7.641 -4.219 -3.063 1.00 83.75 99 VAL A CA 1
ATOM 747 C C . VAL A 1 99 ? -7.448 -2.974 -2.193 1.00 83.75 99 VAL A C 1
ATOM 749 O O . VAL A 1 99 ? -7.923 -2.945 -1.058 1.00 83.75 99 VAL A O 1
ATOM 752 N N . THR A 1 100 ? -6.749 -1.952 -2.691 1.00 82.56 100 THR A N 1
ATOM 753 C CA . THR A 1 100 ? -6.512 -0.717 -1.929 1.00 82.56 100 THR A CA 1
ATOM 754 C C . THR A 1 100 ? -7.805 0.079 -1.711 1.00 82.56 100 THR A C 1
ATOM 756 O O . THR A 1 100 ? -8.034 0.566 -0.605 1.00 82.56 100 THR A O 1
ATOM 759 N N . GLU A 1 101 ? -8.690 0.142 -2.705 1.00 84.56 101 GLU A N 1
ATOM 760 C CA . GLU A 1 101 ? -10.022 0.751 -2.588 1.00 84.56 101 GLU A CA 1
ATOM 761 C C . GLU A 1 101 ? -10.890 0.019 -1.562 1.00 84.56 101 GLU A C 1
ATOM 763 O O . GLU A 1 101 ? -11.475 0.652 -0.684 1.00 84.56 101 GLU A O 1
ATOM 768 N N . GLY A 1 102 ? -10.901 -1.318 -1.589 1.00 84.06 102 GLY A N 1
ATOM 769 C CA . GLY A 1 102 ? -11.594 -2.120 -0.583 1.00 84.06 102 GLY A CA 1
ATOM 770 C C . GLY A 1 102 ? -11.084 -1.848 0.835 1.00 84.06 102 GLY A C 1
ATOM 771 O O . GLY A 1 102 ? -11.881 -1.680 1.759 1.00 84.06 102 GLY A O 1
ATOM 772 N N . ASN A 1 103 ? -9.764 -1.737 1.015 1.00 85.56 103 ASN A N 1
ATOM 773 C CA . ASN A 1 103 ? -9.158 -1.404 2.307 1.00 85.56 103 ASN A CA 1
ATOM 774 C C . ASN A 1 103 ? -9.577 -0.012 2.813 1.00 85.56 103 ASN A C 1
ATOM 776 O O . ASN A 1 103 ? -9.894 0.135 3.996 1.00 85.56 103 ASN A O 1
ATOM 780 N N . LEU A 1 104 ? -9.642 0.994 1.933 1.00 83.94 104 LEU A N 1
ATOM 781 C CA . LEU A 1 104 ? -10.170 2.320 2.275 1.00 83.94 104 LEU A CA 1
ATOM 782 C C . LEU A 1 104 ? -11.670 2.281 2.587 1.00 83.94 104 LEU A C 1
ATOM 784 O O . LEU A 1 104 ? -12.110 2.950 3.519 1.00 83.94 104 LEU A O 1
ATOM 788 N N . GLY A 1 105 ? -12.450 1.466 1.873 1.00 83.06 105 GLY A N 1
ATOM 789 C CA . GLY A 1 105 ? -13.867 1.263 2.167 1.00 83.06 105 GLY A CA 1
ATOM 790 C C . GLY A 1 105 ? -14.079 0.686 3.569 1.00 83.06 105 GLY A C 1
ATOM 791 O O . GLY A 1 105 ? -14.892 1.193 4.340 1.00 83.06 105 GLY A O 1
ATOM 792 N N . PHE A 1 106 ? -13.287 -0.317 3.966 1.00 84.12 106 PHE A N 1
ATOM 793 C CA . PHE A 1 106 ? -13.318 -0.843 5.337 1.00 84.12 106 PHE A CA 1
ATOM 794 C C . PHE A 1 106 ? -12.907 0.204 6.378 1.00 84.12 106 PHE A C 1
ATOM 796 O O . PHE A 1 106 ? -13.501 0.261 7.456 1.00 84.12 106 PHE A O 1
ATOM 803 N N . LEU A 1 107 ? -11.938 1.060 6.053 1.00 85.31 107 LEU A N 1
ATOM 804 C CA . LEU A 1 107 ? -11.522 2.157 6.922 1.00 85.31 107 LEU A CA 1
ATOM 805 C C . LEU A 1 107 ? -12.637 3.202 7.110 1.00 85.31 107 LEU A C 1
ATOM 807 O O . LEU A 1 107 ? -12.871 3.662 8.231 1.00 85.31 107 LEU A O 1
ATOM 811 N N . GLY A 1 108 ? -13.368 3.531 6.043 1.00 80.31 108 GLY A N 1
ATOM 812 C CA . GLY A 1 108 ? -14.546 4.397 6.095 1.00 80.31 108 GLY A CA 1
ATOM 813 C C . GLY A 1 108 ? -15.637 3.844 7.018 1.00 80.31 108 GLY A C 1
ATOM 814 O O . GLY A 1 108 ? -16.185 4.588 7.835 1.00 80.31 108 GLY A O 1
ATOM 815 N N . LEU A 1 109 ? -15.872 2.524 7.004 1.00 81.75 109 LEU A N 1
ATOM 816 C CA . LEU A 1 109 ? -16.810 1.878 7.932 1.00 81.75 109 LEU A CA 1
ATOM 817 C C . LEU A 1 109 ? -16.387 2.077 9.392 1.00 81.75 109 LEU A C 1
ATOM 819 O O . LEU A 1 109 ? -17.230 2.386 10.237 1.00 81.75 109 LEU A O 1
ATOM 823 N N . SER A 1 110 ? -15.091 1.956 9.700 1.00 83.81 110 SER A N 1
ATOM 824 C CA . SER A 1 110 ? -14.567 2.218 11.049 1.00 83.81 110 SER A CA 1
ATOM 825 C C . SER A 1 110 ? -14.760 3.672 11.483 1.00 83.81 110 SER A C 1
ATOM 827 O O . SER A 1 110 ? -15.031 3.930 12.656 1.00 83.81 110 SER A O 1
ATOM 829 N N . LYS A 1 111 ? -14.680 4.616 10.539 1.00 84.62 111 LYS A N 1
ATOM 830 C CA . LYS A 1 111 ? -14.949 6.045 10.761 1.00 84.62 111 LYS A CA 1
ATOM 831 C C . LYS A 1 111 ? -16.438 6.406 10.767 1.00 84.62 111 LYS A C 1
ATOM 833 O O . LYS A 1 111 ? -16.776 7.537 11.108 1.00 84.62 111 LYS A O 1
ATOM 838 N N . LYS A 1 112 ? -17.325 5.456 10.444 1.00 87.12 112 LYS A N 1
ATOM 839 C CA . LYS A 1 112 ? -18.767 5.665 10.208 1.00 87.12 112 LYS A CA 1
ATOM 840 C C . LYS A 1 112 ? -19.069 6.590 9.022 1.00 87.12 112 LYS A C 1
ATOM 842 O O . LYS A 1 112 ? -20.157 7.160 8.956 1.00 87.12 112 LYS A O 1
ATOM 847 N N . ASP A 1 113 ? -18.129 6.720 8.092 1.00 86.88 113 ASP A N 1
ATOM 848 C CA . ASP A 1 113 ? -18.332 7.405 6.817 1.00 86.88 113 ASP A CA 1
ATOM 849 C C . ASP A 1 113 ? -18.873 6.402 5.790 1.00 86.88 113 ASP A C 1
ATOM 851 O O . ASP A 1 113 ? -18.145 5.813 4.986 1.00 86.88 113 ASP A O 1
ATOM 855 N N . TYR A 1 114 ? -20.169 6.116 5.901 1.00 82.94 114 TYR A N 1
ATOM 856 C CA . TYR A 1 114 ? -20.807 5.064 5.114 1.00 82.94 114 TYR A CA 1
ATOM 857 C C . TYR A 1 114 ? -20.915 5.425 3.628 1.00 82.94 114 TYR A C 1
ATOM 859 O O . TYR A 1 114 ? -20.773 4.537 2.791 1.00 82.94 114 TYR A O 1
ATOM 867 N N . ASP A 1 115 ? -21.100 6.705 3.297 1.00 83.19 115 ASP A N 1
ATOM 868 C CA . ASP A 1 115 ? -21.255 7.163 1.911 1.00 83.19 115 ASP A CA 1
ATOM 869 C C . ASP A 1 115 ? -19.943 7.013 1.126 1.00 83.19 115 ASP A C 1
ATOM 871 O O . ASP A 1 115 ? -19.929 6.460 0.018 1.00 83.19 115 ASP A O 1
ATOM 875 N N . ALA A 1 116 ? -18.816 7.417 1.725 1.00 80.00 116 ALA A N 1
ATOM 876 C CA . ALA A 1 116 ? -17.500 7.189 1.131 1.00 80.00 116 ALA A CA 1
ATOM 877 C C . ALA A 1 116 ? -17.186 5.689 1.017 1.00 80.00 116 ALA A C 1
ATOM 879 O O . ALA A 1 116 ? -16.657 5.238 0.001 1.00 80.00 116 ALA A O 1
ATOM 880 N N . SER A 1 117 ? -17.565 4.899 2.029 1.00 80.94 117 SER A N 1
ATOM 881 C CA . SER A 1 117 ? -17.324 3.451 2.044 1.00 80.94 117 SER A CA 1
ATOM 882 C C . SER A 1 117 ? -18.037 2.727 0.904 1.00 80.94 117 SER A C 1
ATOM 884 O O . SER A 1 117 ? -17.422 1.910 0.226 1.00 80.94 117 SER A O 1
ATOM 886 N N . VAL A 1 118 ? -19.320 3.033 0.675 1.00 83.12 118 VAL A N 1
ATOM 887 C CA . VAL A 1 118 ? -20.107 2.432 -0.416 1.00 83.12 118 VAL A CA 1
ATOM 888 C C . VAL A 1 118 ? -19.459 2.730 -1.763 1.00 83.12 118 VAL A C 1
ATOM 890 O O . VAL A 1 118 ? -19.224 1.810 -2.541 1.00 83.12 118 VAL A O 1
ATOM 893 N N . THR A 1 119 ? -19.087 3.989 -1.986 1.00 83.38 119 THR A N 1
ATOM 894 C CA . THR A 1 119 ? -18.428 4.428 -3.222 1.00 83.38 119 THR A CA 1
ATOM 895 C C . THR A 1 119 ? -17.125 3.655 -3.472 1.00 83.38 119 THR A C 1
ATOM 897 O O . THR A 1 119 ? -16.881 3.163 -4.571 1.00 83.38 119 THR A O 1
ATOM 900 N N . LEU A 1 120 ? -16.294 3.491 -2.439 1.00 81.19 120 LEU A N 1
ATOM 901 C CA . LEU A 1 120 ? -15.028 2.757 -2.530 1.00 81.19 120 LEU A CA 1
ATOM 902 C C . LEU A 1 120 ? -15.226 1.256 -2.774 1.00 81.19 120 LEU A C 1
ATOM 904 O O . LEU A 1 120 ? -14.465 0.650 -3.526 1.00 81.19 120 LEU A O 1
ATOM 908 N N . PHE A 1 121 ? -16.258 0.649 -2.186 1.00 78.88 121 PHE A N 1
ATOM 909 C CA . PHE A 1 121 ? -16.587 -0.747 -2.467 1.00 78.88 121 PHE A CA 1
ATOM 910 C C . PHE A 1 121 ? -17.108 -0.956 -3.889 1.00 78.88 121 PHE A C 1
ATOM 912 O O . PHE A 1 121 ? -16.814 -1.990 -4.480 1.00 78.88 121 PHE A O 1
ATOM 919 N N . GLU A 1 122 ? -17.849 -0.001 -4.451 1.00 81.00 122 GLU A N 1
ATOM 920 C CA . GLU A 1 122 ? -18.295 -0.067 -5.846 1.00 81.00 122 GLU A CA 1
ATOM 921 C C . GLU A 1 122 ? -17.113 -0.011 -6.822 1.00 81.00 122 GLU A C 1
ATOM 923 O O . GLU A 1 122 ? -17.079 -0.782 -7.783 1.00 81.00 122 GLU A O 1
ATOM 928 N N . PHE A 1 123 ? -16.108 0.828 -6.548 1.00 77.12 123 PHE A N 1
ATOM 929 C CA . PHE A 1 123 ? -14.882 0.863 -7.350 1.00 77.12 123 PHE A CA 1
ATOM 930 C C . PHE A 1 123 ? -14.066 -0.433 -7.240 1.00 77.12 123 PHE A C 1
ATOM 932 O O . PHE A 1 123 ? -13.618 -0.961 -8.258 1.00 77.12 123 PHE A O 1
ATOM 939 N N . ALA A 1 124 ? -14.016 -1.038 -6.049 1.00 73.81 124 ALA A N 1
ATOM 940 C CA . ALA A 1 124 ? -13.257 -2.261 -5.793 1.00 73.81 124 ALA A CA 1
ATOM 941 C C . ALA A 1 124 ? -13.762 -3.526 -6.528 1.00 73.81 124 ALA A C 1
ATOM 943 O O . ALA A 1 124 ? -13.124 -4.577 -6.451 1.00 73.81 124 ALA A O 1
ATOM 944 N N . VAL A 1 125 ? -14.910 -3.476 -7.212 1.00 66.44 125 VAL A N 1
ATOM 945 C CA . VAL A 1 125 ? -15.507 -4.629 -7.920 1.00 66.44 125 VAL A CA 1
ATOM 946 C C . VAL A 1 125 ? -15.174 -4.637 -9.425 1.00 66.44 125 VAL A C 1
ATOM 948 O O . VAL A 1 125 ? -15.418 -5.645 -10.097 1.00 66.44 125 VAL A O 1
ATOM 951 N N . HIS A 1 126 ? -14.597 -3.555 -9.957 1.00 52.75 126 HIS A N 1
ATOM 952 C CA . HIS A 1 126 ? -14.261 -3.388 -11.379 1.00 52.75 126 HIS A CA 1
ATOM 953 C C . HIS A 1 126 ? -12.806 -3.747 -11.719 1.00 52.75 126 HIS A C 1
ATOM 955 O O . HIS A 1 126 ? -12.599 -4.285 -12.837 1.00 52.75 126 HIS A O 1
#

Foldseek 3Di:
DPLLVVLVVCVVVVVLVVSLVSLVVLLVVLVVDVDDLVSLQVNLSSLQSNLVSCVVVVVLVSSVVSLVSSLVSLVVSCVVCVVVVPPVSNVVSLQSQLSSLQSVLVSCVVVVVNVSNVVSNVSSVD

pLDDT: mean 77.17, std 12.42, range [47.22, 92.94]

Radius of gyration: 14.55 Å; chains: 1; bounding box: 36×24×41 Å